Protein AF-A0A356Z4E4-F1 (afdb_monomer_lite)

Sequence (73 aa):
VVAEDGLVLPFAALPNVGVNAAQGIVDAREEGDFVSIEEFQARTSLNKTAMDILRKYDCFSNLPESTQISLFG

Structure (mmCIF, N/CA/C/O backbone):
data_AF-A0A356Z4E4-F1
#
_entry.id   AF-A0A356Z4E4-F1
#
loop_
_atom_site.group_PDB
_atom_site.id
_atom_site.type_symbol
_atom_site.label_atom_id
_atom_site.label_alt_id
_atom_site.label_comp_id
_atom_site.label_asym_id
_atom_site.label_entity_id
_atom_site.label_seq_id
_atom_site.pdbx_PDB_ins_code
_atom_site.Cartn_x
_atom_site.Cartn_y
_atom_site.Cartn_z
_atom_site.occupancy
_atom_site.B_iso_or_equiv
_atom_site.auth_seq_id
_atom_site.auth_comp_id
_atom_site.auth_asym_id
_atom_site.auth_atom_id
_atom_site.pdbx_PDB_model_num
ATOM 1 N N . VAL A 1 1 ? -5.832 -10.356 -12.533 1.00 47.75 1 VAL A N 1
ATOM 2 C CA . VAL A 1 1 ? -7.291 -10.589 -12.651 1.00 47.75 1 VAL A CA 1
ATOM 3 C C . VAL A 1 1 ? -7.765 -9.792 -13.852 1.00 47.75 1 VAL A C 1
ATOM 5 O O . VAL A 1 1 ? -7.448 -8.609 -13.922 1.00 47.75 1 VAL A O 1
ATOM 8 N N . VAL A 1 2 ? -8.387 -10.444 -14.833 1.00 43.66 2 VAL A N 1
ATOM 9 C CA . VAL A 1 2 ? -9.020 -9.745 -15.960 1.00 43.66 2 VAL A CA 1
ATOM 10 C C . VAL A 1 2 ? -10.367 -9.259 -15.435 1.00 43.66 2 VAL A C 1
ATOM 12 O O . VAL A 1 2 ? -11.194 -10.083 -15.055 1.00 43.66 2 VAL A O 1
ATOM 15 N N . ALA A 1 3 ? -10.530 -7.947 -15.293 1.00 60.12 3 ALA A N 1
ATOM 16 C CA . ALA A 1 3 ? -11.845 -7.350 -15.091 1.00 60.12 3 ALA A CA 1
ATOM 17 C C . ALA A 1 3 ? -12.570 -7.347 -16.445 1.00 60.12 3 ALA A C 1
ATOM 19 O O . ALA A 1 3 ? -11.906 -7.366 -17.481 1.00 60.12 3 ALA A O 1
ATOM 20 N N . GLU A 1 4 ? -13.903 -7.328 -16.446 1.00 59.97 4 GLU A N 1
ATOM 21 C CA . GLU A 1 4 ? -14.736 -7.523 -17.648 1.00 59.97 4 GLU A CA 1
ATOM 22 C C . GLU A 1 4 ? -14.414 -6.561 -18.817 1.00 59.97 4 GLU A C 1
ATOM 24 O O . GLU A 1 4 ? -14.700 -6.903 -19.958 1.00 59.97 4 GLU A O 1
ATOM 29 N N . ASP A 1 5 ? -13.689 -5.460 -18.567 1.00 62.44 5 ASP A N 1
ATOM 30 C CA . ASP A 1 5 ? -13.201 -4.508 -19.579 1.00 62.44 5 ASP A CA 1
ATOM 31 C C . ASP A 1 5 ? -11.703 -4.125 -19.452 1.00 62.44 5 ASP A C 1
ATOM 33 O O . ASP A 1 5 ? -11.261 -3.110 -19.996 1.00 62.44 5 ASP A O 1
ATOM 37 N N . GLY A 1 6 ? -10.864 -4.900 -18.743 1.00 63.25 6 GLY A N 1
ATOM 38 C CA . GLY A 1 6 ? -9.442 -4.541 -18.631 1.00 63.25 6 GLY A CA 1
ATOM 39 C C . GLY A 1 6 ? -8.548 -5.416 -17.750 1.00 63.25 6 GLY A C 1
ATOM 40 O O . GLY A 1 6 ? -8.965 -6.388 -17.121 1.00 63.25 6 GLY A O 1
ATOM 41 N N . LEU A 1 7 ? -7.263 -5.056 -17.699 1.00 69.81 7 LEU A N 1
ATOM 42 C CA . LEU A 1 7 ? -6.272 -5.690 -16.829 1.00 69.81 7 LEU A CA 1
ATOM 43 C C . LEU A 1 7 ? -6.150 -4.914 -15.518 1.00 69.81 7 LEU A C 1
ATOM 45 O O . LEU A 1 7 ? -5.757 -3.749 -15.516 1.00 69.81 7 LEU A O 1
ATOM 49 N N . VAL A 1 8 ? -6.413 -5.584 -14.395 1.00 75.38 8 VAL A N 1
ATOM 50 C CA . VAL A 1 8 ? -6.033 -5.056 -13.080 1.00 75.38 8 VAL A CA 1
ATOM 51 C C . VAL A 1 8 ? -4.524 -5.212 -12.935 1.00 75.38 8 VAL A C 1
ATOM 53 O O . VAL A 1 8 ? -4.012 -6.335 -12.875 1.00 75.38 8 VAL A O 1
ATOM 56 N N . LEU A 1 9 ? -3.815 -4.084 -12.907 1.00 78.69 9 LEU A N 1
ATOM 57 C CA . LEU A 1 9 ? -2.369 -4.062 -12.716 1.00 78.69 9 LEU A CA 1
ATOM 58 C C . LEU A 1 9 ? -2.010 -4.470 -11.278 1.00 78.69 9 LEU A C 1
ATOM 60 O O . LEU A 1 9 ? -2.693 -4.061 -10.336 1.00 78.69 9 LEU A O 1
ATOM 64 N N . PRO A 1 10 ? -0.937 -5.256 -11.081 1.00 83.38 10 PRO A N 1
ATOM 65 C CA . PRO A 1 10 ? -0.436 -5.541 -9.745 1.00 83.38 10 PRO A CA 1
ATOM 66 C C . PRO A 1 10 ? 0.170 -4.277 -9.125 1.00 83.38 10 PRO A C 1
ATOM 68 O O . PRO A 1 10 ? 0.746 -3.449 -9.831 1.00 83.38 10 PRO A O 1
ATOM 71 N N . PHE A 1 11 ? 0.145 -4.170 -7.794 1.00 85.56 11 PHE A N 1
ATOM 72 C CA . PHE A 1 11 ? 0.760 -3.040 -7.087 1.00 85.56 11 PHE A CA 1
ATOM 73 C C . PHE A 1 11 ? 2.255 -2.883 -7.398 1.00 85.56 11 PHE A C 1
ATOM 75 O O . PHE A 1 11 ? 2.734 -1.763 -7.496 1.00 85.56 11 PHE A O 1
ATOM 82 N N . ALA A 1 12 ? 2.971 -3.983 -7.657 1.00 84.75 12 ALA A N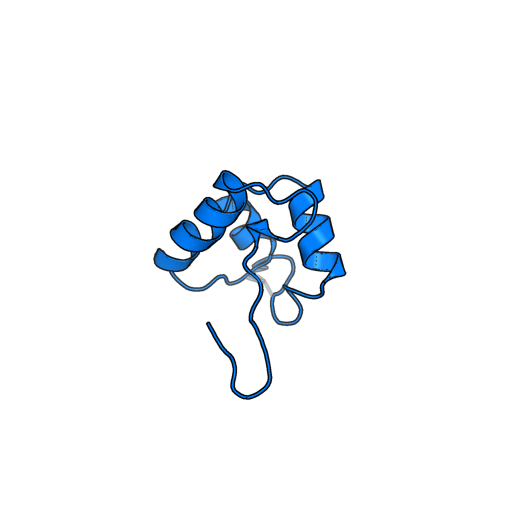 1
ATOM 83 C CA . ALA A 1 12 ? 4.386 -3.967 -8.043 1.00 84.75 12 ALA A CA 1
ATOM 84 C C . ALA A 1 12 ? 4.672 -3.283 -9.398 1.00 84.75 12 ALA A C 1
ATOM 86 O O . ALA A 1 12 ? 5.828 -3.019 -9.717 1.00 84.75 12 ALA A O 1
ATOM 87 N N . ALA A 1 13 ? 3.647 -3.018 -10.217 1.00 85.69 13 ALA A N 1
ATOM 88 C CA . ALA A 1 13 ? 3.794 -2.251 -11.454 1.00 85.69 13 ALA A CA 1
ATOM 89 C C . ALA A 1 13 ? 3.825 -0.731 -11.208 1.00 85.69 13 ALA A C 1
ATOM 91 O O . ALA A 1 13 ? 4.175 0.028 -12.113 1.00 85.69 13 ALA A O 1
ATOM 92 N N . LEU A 1 14 ? 3.452 -0.276 -10.006 1.00 85.31 14 LEU A N 1
ATOM 93 C CA . LEU A 1 14 ? 3.481 1.136 -9.652 1.00 85.31 14 LEU A CA 1
ATOM 94 C C . LEU A 1 14 ? 4.916 1.589 -9.339 1.00 85.31 14 LEU A C 1
ATOM 96 O O . LEU A 1 14 ? 5.675 0.873 -8.679 1.00 85.31 14 LEU A O 1
ATOM 100 N N . PRO A 1 15 ? 5.303 2.805 -9.761 1.00 84.00 15 PRO A N 1
ATOM 101 C CA . PRO A 1 15 ? 6.611 3.346 -9.428 1.00 84.00 15 PRO A CA 1
ATOM 102 C C . PRO A 1 15 ? 6.764 3.444 -7.908 1.00 84.00 15 PRO A C 1
ATOM 104 O O . PRO A 1 15 ? 5.848 3.867 -7.209 1.00 84.00 15 PRO A O 1
ATOM 107 N N . ASN A 1 16 ? 7.941 3.081 -7.398 1.00 82.94 16 ASN A N 1
ATOM 108 C CA . ASN A 1 16 ? 8.270 3.079 -5.965 1.00 82.94 16 ASN A CA 1
ATOM 109 C C . ASN A 1 16 ? 7.498 2.060 -5.102 1.00 82.94 16 ASN A C 1
ATOM 111 O O . ASN A 1 16 ? 7.670 2.061 -3.882 1.00 82.94 16 ASN A O 1
ATOM 115 N N . VAL A 1 17 ? 6.722 1.155 -5.708 1.00 85.62 17 VAL A N 1
ATOM 116 C CA . VAL A 1 17 ? 6.119 0.002 -5.027 1.00 85.62 17 VAL A CA 1
ATOM 117 C C . VAL A 1 17 ? 6.892 -1.256 -5.425 1.00 85.62 17 VAL A C 1
ATOM 119 O O . VAL A 1 17 ? 6.695 -1.826 -6.492 1.00 85.62 17 VAL A O 1
ATOM 122 N N . GLY A 1 18 ? 7.836 -1.673 -4.579 1.00 86.25 18 GLY A N 1
ATOM 123 C CA . GLY A 1 18 ? 8.620 -2.890 -4.812 1.00 86.25 18 GLY A CA 1
ATOM 124 C C . GLY A 1 18 ? 7.808 -4.175 -4.613 1.00 86.25 18 GLY A C 1
ATOM 125 O O . GLY A 1 18 ? 6.725 -4.155 -4.035 1.00 86.25 18 GLY A O 1
ATOM 126 N N . VAL A 1 19 ? 8.369 -5.319 -5.020 1.00 87.44 19 VAL A N 1
ATOM 127 C CA . VAL A 1 19 ? 7.720 -6.640 -4.880 1.00 87.44 19 VAL A CA 1
ATOM 128 C C . VAL A 1 19 ? 7.355 -6.947 -3.424 1.00 87.44 19 VAL A C 1
ATOM 130 O O . VAL A 1 19 ? 6.235 -7.363 -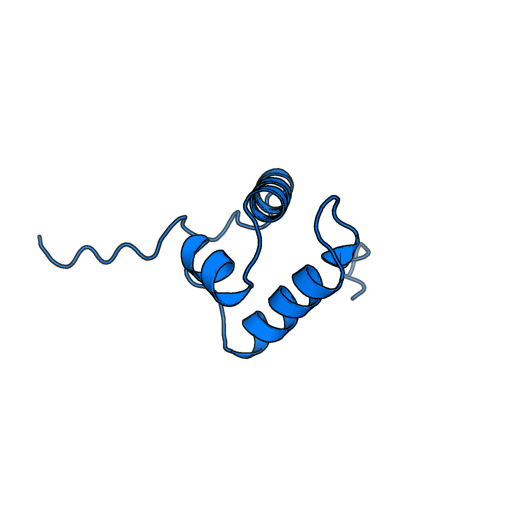3.161 1.00 87.44 19 VAL A O 1
ATOM 133 N N . ASN A 1 20 ? 8.245 -6.659 -2.470 1.00 86.69 20 ASN A N 1
ATOM 134 C CA . ASN A 1 20 ? 7.974 -6.882 -1.043 1.00 86.69 20 ASN A CA 1
ATOM 135 C C . ASN A 1 20 ? 6.840 -5.992 -0.517 1.00 86.69 20 ASN A C 1
ATOM 137 O O . ASN A 1 20 ? 6.016 -6.441 0.266 1.00 86.69 20 ASN A O 1
ATOM 141 N N . ALA A 1 21 ? 6.787 -4.738 -0.969 1.00 87.31 21 ALA A N 1
ATOM 142 C CA . ALA A 1 21 ? 5.716 -3.806 -0.630 1.00 87.31 21 ALA A CA 1
ATOM 143 C C . ALA A 1 21 ? 4.374 -4.281 -1.204 1.00 87.31 21 ALA A C 1
ATOM 145 O O . ALA A 1 21 ? 3.370 -4.298 -0.504 1.00 87.31 21 ALA A O 1
ATOM 146 N N . ALA A 1 22 ? 4.368 -4.724 -2.463 1.00 89.06 22 ALA A N 1
ATOM 147 C CA . ALA A 1 22 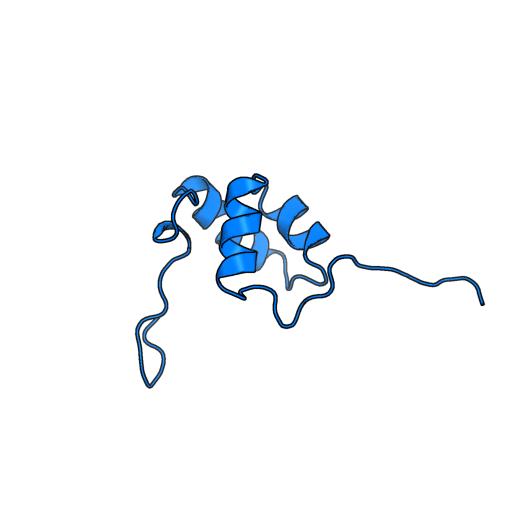? 3.189 -5.301 -3.092 1.00 89.06 22 ALA A CA 1
ATOM 148 C C . ALA A 1 22 ? 2.719 -6.578 -2.380 1.00 89.06 22 ALA A C 1
ATOM 150 O O . ALA A 1 22 ? 1.518 -6.748 -2.191 1.00 89.06 22 ALA A O 1
ATOM 151 N N . GLN A 1 23 ? 3.649 -7.438 -1.956 1.00 90.75 23 GLN A N 1
ATOM 152 C CA . GLN A 1 23 ? 3.330 -8.639 -1.188 1.00 90.75 23 GLN A CA 1
ATOM 153 C C . GLN A 1 23 ? 2.740 -8.281 0.180 1.00 90.75 23 GLN A C 1
ATOM 155 O O . GLN A 1 23 ? 1.694 -8.807 0.527 1.00 90.75 23 GLN A O 1
ATOM 160 N N . GLY A 1 24 ? 3.312 -7.300 0.885 1.00 90.81 24 GLY A N 1
ATOM 161 C CA . GLY A 1 24 ? 2.764 -6.808 2.153 1.00 90.81 24 GLY A CA 1
ATOM 162 C C . GLY A 1 24 ? 1.329 -6.282 2.038 1.00 90.81 24 GLY A C 1
ATOM 163 O O . GLY A 1 24 ? 0.552 -6.433 2.972 1.00 90.81 24 GLY A O 1
ATOM 164 N N . ILE A 1 25 ? 0.935 -5.722 0.886 1.00 91.06 25 ILE A N 1
ATOM 165 C CA . ILE A 1 25 ? -0.467 -5.345 0.625 1.00 91.06 25 ILE A CA 1
ATOM 166 C C . ILE A 1 25 ? -1.368 -6.577 0.504 1.00 91.06 25 ILE A C 1
ATOM 168 O O . ILE A 1 25 ? -2.484 -6.575 1.023 1.00 91.06 25 ILE A O 1
ATOM 172 N N . VAL A 1 26 ? -0.905 -7.612 -0.201 1.00 91.38 26 VAL A N 1
ATOM 173 C CA . VAL A 1 26 ? -1.660 -8.859 -0.385 1.00 91.38 26 VAL A CA 1
ATOM 174 C C . VAL A 1 26 ? -1.820 -9.585 0.946 1.00 91.38 26 VAL A C 1
ATOM 176 O O . VAL A 1 26 ? -2.945 -9.926 1.290 1.00 91.38 26 VAL A O 1
ATOM 179 N N . ASP A 1 27 ? -0.735 -9.737 1.703 1.00 91.81 27 ASP A N 1
ATOM 180 C CA . ASP A 1 27 ? -0.728 -10.424 2.997 1.00 91.81 27 ASP A CA 1
ATOM 181 C C . ASP A 1 27 ? -1.607 -9.676 4.008 1.00 91.81 27 ASP A C 1
ATOM 183 O O . ASP A 1 27 ? -2.488 -10.267 4.627 1.00 91.81 27 ASP A O 1
ATOM 187 N N . ALA A 1 28 ? -1.455 -8.348 4.102 1.00 92.25 28 ALA A N 1
ATOM 188 C CA . ALA A 1 28 ? -2.290 -7.532 4.975 1.00 92.25 28 ALA A CA 1
ATOM 189 C C . ALA A 1 28 ? -3.773 -7.688 4.631 1.00 92.25 28 ALA A C 1
ATOM 191 O O . ALA A 1 28 ? -4.589 -7.798 5.536 1.00 92.25 28 ALA A O 1
ATOM 192 N N . ARG A 1 29 ? -4.141 -7.746 3.345 1.00 90.69 29 ARG A N 1
ATOM 193 C CA . ARG A 1 29 ? -5.536 -7.943 2.925 1.00 90.69 29 ARG A CA 1
ATOM 194 C C . ARG A 1 29 ? -6.124 -9.271 3.424 1.00 90.69 29 ARG A C 1
ATOM 196 O O . ARG A 1 29 ? -7.334 -9.337 3.630 1.00 90.69 29 ARG A O 1
ATOM 203 N N . GLU A 1 30 ? -5.319 -10.315 3.619 1.00 91.50 30 GLU A N 1
ATOM 204 C CA . GLU A 1 30 ? -5.811 -11.601 4.136 1.00 91.50 30 GLU A CA 1
ATOM 205 C C . GLU A 1 30 ? -6.277 -11.515 5.597 1.00 91.50 30 GLU A C 1
ATOM 207 O O . GLU A 1 30 ? -7.135 -12.290 6.014 1.00 91.50 30 GLU A O 1
ATOM 212 N N . GLU A 1 31 ? -5.776 -10.542 6.365 1.00 90.06 31 GLU A N 1
ATOM 213 C CA . GLU A 1 31 ? -6.170 -10.333 7.766 1.00 90.06 31 GLU A CA 1
ATOM 214 C C . GLU A 1 31 ? -7.558 -9.671 7.912 1.00 90.06 31 GLU A C 1
ATOM 216 O O . GLU A 1 31 ? -8.110 -9.629 9.011 1.00 90.06 31 GLU A O 1
ATOM 221 N N . GLY A 1 32 ? -8.140 -9.166 6.817 1.00 90.06 32 GLY A N 1
ATOM 222 C CA . GLY A 1 32 ? -9.454 -8.518 6.784 1.00 90.06 32 GLY A CA 1
ATOM 223 C C . GLY A 1 32 ? -9.461 -7.210 5.993 1.00 90.06 32 GLY A C 1
ATOM 224 O O . GLY A 1 32 ? -8.413 -6.713 5.574 1.00 90.06 32 GLY A O 1
ATOM 225 N N . ASP A 1 33 ? -10.646 -6.630 5.808 1.00 90.75 33 ASP A N 1
ATOM 226 C CA . ASP A 1 33 ? -10.798 -5.346 5.117 1.00 90.75 33 ASP A CA 1
ATOM 227 C C . ASP A 1 33 ? -10.082 -4.205 5.862 1.00 90.75 33 ASP A C 1
ATOM 229 O O . ASP A 1 33 ? -9.857 -4.264 7.073 1.00 90.75 33 ASP A O 1
ATOM 233 N N . PHE A 1 34 ? -9.706 -3.160 5.124 1.00 91.75 34 PHE A N 1
ATOM 234 C CA . PHE A 1 34 ? -9.118 -1.945 5.688 1.00 91.75 34 PHE A CA 1
ATOM 235 C C . PHE A 1 34 ? -10.225 -0.939 6.009 1.00 91.75 34 PHE A C 1
ATOM 237 O O . PHE A 1 34 ? -11.118 -0.730 5.186 1.00 91.75 34 PHE A O 1
ATOM 244 N N . VAL A 1 35 ? -10.148 -0.279 7.168 1.00 91.38 35 VAL A N 1
ATOM 245 C CA . VAL A 1 35 ? -11.116 0.748 7.590 1.00 91.38 35 VAL A CA 1
ATOM 246 C C . VAL A 1 35 ? -10.590 2.178 7.467 1.00 91.38 35 VAL A C 1
ATOM 248 O O . VAL A 1 35 ? -11.390 3.109 7.431 1.00 91.38 35 VAL A O 1
ATOM 251 N N . SER A 1 36 ? -9.271 2.378 7.370 1.00 92.75 36 SER A N 1
ATOM 252 C CA . SER A 1 36 ? -8.667 3.693 7.109 1.00 92.75 36 SER A CA 1
ATOM 253 C C . SER A 1 36 ? -7.326 3.616 6.372 1.00 92.75 36 SER A C 1
ATOM 255 O O . SER A 1 36 ? -6.667 2.574 6.355 1.00 92.75 36 SER A O 1
ATOM 257 N N . ILE A 1 37 ? -6.908 4.728 5.755 1.00 93.06 37 ILE A N 1
ATOM 258 C CA . ILE A 1 37 ? -5.619 4.832 5.045 1.00 93.06 37 ILE A CA 1
ATOM 259 C C . ILE A 1 37 ? -4.447 4.680 6.024 1.00 93.06 37 ILE A C 1
ATOM 261 O O . ILE A 1 37 ? -3.437 4.059 5.692 1.00 93.06 37 ILE A O 1
ATOM 265 N N . GLU A 1 38 ? -4.587 5.206 7.242 1.00 92.19 38 GLU A N 1
ATOM 266 C CA . GLU A 1 38 ? -3.624 5.011 8.327 1.00 92.19 38 GLU A CA 1
ATOM 267 C C . GLU A 1 38 ? -3.455 3.527 8.684 1.00 92.19 38 GLU A C 1
ATOM 269 O O . GLU A 1 38 ? -2.329 3.028 8.747 1.00 92.19 38 GLU A O 1
ATOM 274 N N . GLU A 1 39 ? -4.563 2.799 8.849 1.00 92.56 39 GLU A N 1
ATOM 275 C CA . GLU A 1 39 ? -4.528 1.362 9.131 1.00 92.56 39 GLU A CA 1
ATO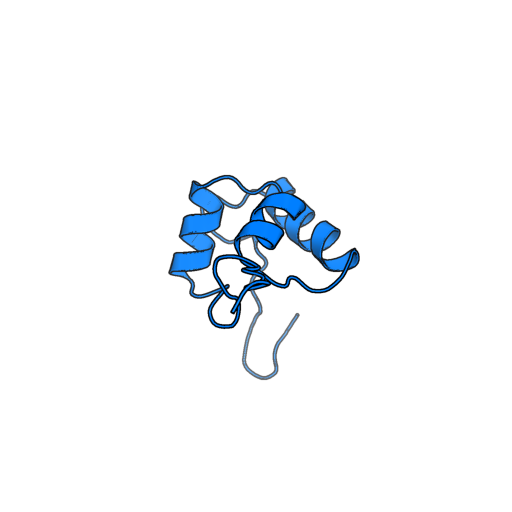M 276 C C . GLU A 1 39 ? -3.908 0.575 7.970 1.00 92.56 39 GLU A C 1
ATOM 278 O O . GLU A 1 39 ? -3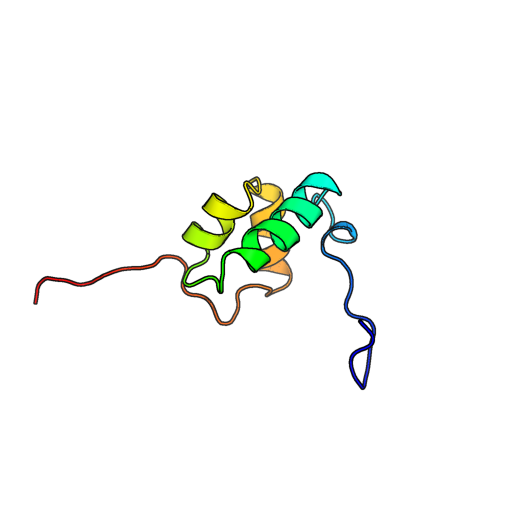.062 -0.296 8.185 1.00 92.56 39 GLU A O 1
ATOM 283 N N . PHE A 1 40 ? -4.273 0.920 6.731 1.00 93.75 40 PHE A N 1
ATOM 284 C CA . PHE A 1 40 ? -3.665 0.341 5.539 1.00 93.75 40 PHE A CA 1
ATOM 285 C C . PHE A 1 40 ? -2.145 0.531 5.551 1.00 93.75 40 PHE A C 1
ATOM 287 O O . PHE A 1 40 ? -1.399 -0.427 5.353 1.00 93.75 40 PHE A O 1
ATOM 294 N N . GLN A 1 41 ? -1.657 1.742 5.832 1.00 92.94 41 GLN A N 1
ATOM 295 C CA . GLN A 1 41 ? -0.220 2.001 5.897 1.00 92.94 41 GLN A CA 1
ATOM 296 C C . GLN A 1 41 ? 0.463 1.186 7.003 1.00 92.94 41 GLN A C 1
ATOM 298 O O . GLN A 1 41 ? 1.543 0.633 6.777 1.00 92.94 41 GLN A O 1
ATOM 303 N N . ALA A 1 42 ? -0.161 1.104 8.180 1.00 91.69 42 ALA A N 1
ATOM 304 C CA . ALA A 1 42 ? 0.378 0.378 9.324 1.00 91.69 42 ALA A CA 1
ATOM 305 C C . ALA A 1 42 ? 0.503 -1.129 9.047 1.00 91.69 42 ALA A C 1
ATOM 307 O O . ALA A 1 42 ? 1.552 -1.710 9.321 1.00 91.69 42 ALA A O 1
ATOM 308 N N . ARG A 1 43 ? -0.527 -1.750 8.453 1.00 93.12 43 ARG A N 1
ATOM 309 C CA . ARG A 1 43 ? -0.548 -3.196 8.156 1.00 93.12 43 ARG A CA 1
ATOM 310 C C . ARG A 1 43 ? 0.371 -3.568 6.995 1.00 93.12 43 ARG A C 1
ATOM 312 O O . ARG A 1 43 ? 1.087 -4.558 7.059 1.00 93.12 43 ARG A O 1
ATOM 319 N N . THR A 1 44 ? 0.413 -2.745 5.951 1.00 91.69 44 THR A N 1
ATOM 320 C CA . THR A 1 44 ? 1.213 -3.027 4.743 1.00 91.69 44 THR A CA 1
ATOM 321 C C . THR A 1 44 ? 2.687 -2.633 4.868 1.00 91.69 44 THR A C 1
ATOM 323 O O . THR A 1 44 ? 3.498 -2.997 4.016 1.00 91.69 44 THR A O 1
ATOM 326 N N . SER A 1 45 ? 3.054 -1.877 5.913 1.00 89.12 45 SER A N 1
ATOM 327 C CA . SER A 1 45 ? 4.404 -1.329 6.126 1.00 89.12 45 SER A CA 1
ATOM 328 C C . SER A 1 45 ? 4.939 -0.505 4.943 1.00 89.12 45 SER A C 1
ATOM 330 O O . SER A 1 45 ? 6.150 -0.422 4.708 1.00 89.12 45 SER A O 1
ATOM 332 N N . LEU A 1 46 ? 4.044 0.128 4.180 1.00 90.06 46 LEU A N 1
ATOM 333 C CA . LEU A 1 46 ? 4.425 0.962 3.046 1.00 90.06 46 LEU A CA 1
ATOM 334 C C . LEU A 1 46 ? 5.072 2.275 3.494 1.00 90.06 46 LEU A C 1
ATOM 336 O O . LEU A 1 46 ? 4.615 2.977 4.402 1.00 90.06 46 LEU A O 1
ATOM 340 N N . ASN A 1 47 ? 6.135 2.655 2.786 1.00 89.62 47 ASN A N 1
ATOM 341 C CA . ASN A 1 47 ? 6.766 3.953 2.982 1.00 89.62 47 ASN A CA 1
ATOM 342 C C . ASN A 1 47 ? 5.895 5.095 2.419 1.00 89.62 47 ASN A C 1
ATOM 344 O O . ASN A 1 47 ? 4.976 4.879 1.628 1.00 89.62 47 ASN A O 1
ATOM 348 N N . LYS A 1 48 ? 6.219 6.334 2.807 1.00 90.00 48 LYS A N 1
ATOM 349 C CA . LYS A 1 48 ? 5.476 7.531 2.378 1.00 90.00 48 LYS A CA 1
ATOM 350 C C . LYS A 1 48 ? 5.402 7.666 0.854 1.00 90.00 48 LYS A C 1
ATOM 352 O O . LYS A 1 48 ? 4.328 7.904 0.326 1.00 90.00 48 LYS A O 1
ATOM 357 N N . THR A 1 49 ? 6.504 7.421 0.146 1.00 91.25 49 THR A N 1
ATOM 358 C CA . THR A 1 49 ? 6.555 7.528 -1.319 1.00 91.25 49 THR A CA 1
ATOM 359 C C . THR A 1 49 ? 5.579 6.574 -2.011 1.00 91.25 49 THR A C 1
ATOM 361 O O . THR A 1 49 ? 4.905 6.965 -2.960 1.00 91.25 49 THR A O 1
ATOM 364 N N . ALA A 1 50 ? 5.479 5.329 -1.544 1.00 90.38 50 ALA A N 1
ATOM 365 C CA . ALA A 1 50 ? 4.534 4.350 -2.072 1.00 90.38 50 ALA A CA 1
ATOM 366 C C . ALA A 1 50 ? 3.082 4.746 -1.762 1.00 90.38 50 ALA A C 1
ATOM 368 O O . ALA A 1 50 ? 2.223 4.672 -2.641 1.00 90.38 50 ALA A O 1
ATOM 369 N N . MET A 1 51 ? 2.822 5.237 -0.546 1.00 92.25 51 MET A N 1
ATOM 370 C CA . MET A 1 51 ? 1.506 5.755 -0.158 1.00 92.25 51 MET A CA 1
ATOM 371 C C . MET A 1 51 ? 1.076 6.950 -1.019 1.00 92.25 51 MET A C 1
ATOM 373 O O . MET A 1 51 ? -0.077 7.017 -1.441 1.00 92.25 51 MET A O 1
ATOM 377 N N . ASP A 1 52 ? 1.993 7.867 -1.330 1.00 92.19 52 ASP A N 1
ATOM 378 C CA . ASP A 1 52 ? 1.717 9.037 -2.171 1.00 92.19 52 ASP A CA 1
ATOM 379 C C . ASP A 1 52 ? 1.382 8.639 -3.611 1.00 92.19 52 ASP A C 1
ATOM 381 O O . ASP A 1 52 ? 0.497 9.225 -4.234 1.00 92.19 52 ASP A O 1
ATOM 385 N N . ILE A 1 53 ? 2.050 7.609 -4.137 1.00 91.81 53 ILE A N 1
ATOM 386 C CA . ILE A 1 53 ? 1.724 7.045 -5.448 1.00 91.81 53 ILE A CA 1
ATOM 387 C C . ILE A 1 53 ? 0.318 6.441 -5.440 1.00 91.81 53 ILE A C 1
ATOM 389 O O . ILE A 1 53 ? -0.474 6.766 -6.319 1.00 91.81 53 ILE A O 1
ATOM 393 N N . LEU A 1 54 ? -0.032 5.634 -4.436 1.00 90.19 54 LEU A N 1
ATOM 394 C CA . LEU A 1 54 ? -1.378 5.062 -4.319 1.00 90.19 54 LEU A CA 1
ATOM 395 C C . LEU A 1 54 ? -2.463 6.146 -4.200 1.00 90.19 54 LEU A C 1
ATOM 397 O O . LEU A 1 54 ? -3.493 6.052 -4.865 1.00 90.19 54 LEU A O 1
ATOM 401 N N . ARG A 1 55 ? -2.207 7.221 -3.440 1.00 90.69 55 ARG A N 1
ATOM 402 C CA . ARG A 1 55 ? -3.091 8.400 -3.390 1.00 90.69 55 ARG A CA 1
ATOM 403 C C . ARG A 1 55 ? -3.220 9.079 -4.754 1.00 90.69 55 ARG A C 1
ATOM 405 O O . ARG A 1 55 ? -4.322 9.421 -5.165 1.00 90.69 55 ARG A O 1
ATOM 412 N N . LYS A 1 56 ? -2.114 9.244 -5.486 1.00 90.44 56 LYS A N 1
ATOM 413 C CA . LYS A 1 56 ? -2.103 9.863 -6.822 1.00 90.44 56 LYS A CA 1
ATOM 414 C C . LYS A 1 56 ? -2.921 9.077 -7.852 1.00 90.44 56 LYS A C 1
ATOM 416 O O . LYS A 1 56 ? -3.490 9.685 -8.753 1.00 90.44 56 LYS A O 1
ATOM 421 N N . TYR A 1 57 ? -2.955 7.752 -7.734 1.00 88.56 57 TYR A N 1
ATOM 422 C CA . TYR A 1 57 ? -3.766 6.872 -8.583 1.00 88.56 57 TYR A CA 1
ATOM 423 C C . TYR A 1 57 ? -5.178 6.628 -8.027 1.00 88.56 57 TYR A C 1
ATOM 425 O O . TYR A 1 57 ? -5.871 5.739 -8.513 1.00 88.56 57 TYR A O 1
ATOM 433 N N . ASP A 1 58 ? -5.600 7.413 -7.031 1.00 87.44 58 ASP A N 1
ATOM 434 C CA . ASP A 1 58 ? -6.938 7.378 -6.434 1.00 87.44 58 ASP A CA 1
ATOM 435 C C . ASP A 1 58 ? -7.331 6.005 -5.846 1.00 87.44 58 ASP A C 1
ATOM 437 O O . ASP A 1 58 ? -8.502 5.624 -5.796 1.00 87.44 58 ASP A O 1
ATOM 441 N N . CYS A 1 59 ? -6.340 5.242 -5.361 1.00 88.50 59 CYS A N 1
ATOM 442 C CA . CYS A 1 59 ? -6.545 3.892 -4.823 1.00 88.50 59 CYS A CA 1
ATOM 443 C C . CYS A 1 59 ? -7.281 3.861 -3.470 1.00 88.50 59 CYS A C 1
ATOM 445 O O . CYS A 1 59 ? -7.689 2.788 -3.033 1.00 88.50 59 CYS A O 1
ATOM 447 N N . PHE A 1 60 ? -7.444 5.008 -2.803 1.00 90.44 60 PHE A N 1
ATOM 448 C CA . PHE A 1 60 ? -8.075 5.128 -1.481 1.00 90.44 60 PHE A CA 1
ATOM 449 C C . PHE A 1 60 ? -9.380 5.935 -1.495 1.00 90.44 60 PHE A C 1
ATOM 451 O O . PHE A 1 60 ? -9.850 6.360 -0.446 1.00 90.44 60 PHE A O 1
ATOM 458 N N . SER A 1 61 ? -9.982 6.141 -2.666 1.00 84.44 61 SER A N 1
ATOM 459 C CA . SER A 1 61 ? -11.169 6.989 -2.876 1.00 84.44 61 SER A CA 1
ATOM 460 C C . SER A 1 61 ? -12.369 6.674 -1.968 1.00 84.44 61 SER A C 1
ATOM 462 O O . SER A 1 61 ? -13.181 7.556 -1.704 1.00 84.44 61 SER A O 1
ATOM 464 N N . ASN A 1 62 ? -12.476 5.445 -1.453 1.00 86.00 62 ASN A N 1
ATOM 465 C CA . ASN A 1 62 ? -13.561 5.013 -0.562 1.00 86.00 62 ASN A CA 1
ATOM 466 C C . ASN A 1 62 ? -13.132 4.824 0.902 1.00 86.00 62 ASN A C 1
ATOM 468 O O . ASN A 1 62 ? -13.886 4.252 1.688 1.00 86.00 62 ASN A O 1
ATOM 472 N N . LEU A 1 63 ? -11.926 5.260 1.272 1.00 90.50 63 LEU A N 1
ATOM 473 C CA . LEU A 1 63 ? -11.338 5.006 2.582 1.00 90.50 63 LEU A CA 1
ATOM 474 C C . LEU A 1 63 ? -11.060 6.335 3.310 1.00 90.50 63 LEU A C 1
ATOM 476 O O . LEU A 1 63 ? -10.429 7.220 2.731 1.00 90.50 63 LEU A O 1
ATOM 480 N N . PRO A 1 64 ? -11.504 6.516 4.568 1.00 91.44 64 PRO A N 1
ATOM 481 C CA . PRO A 1 64 ? -11.167 7.710 5.338 1.00 91.44 64 PRO A CA 1
ATOM 482 C C . PRO A 1 64 ? -9.669 7.732 5.683 1.00 91.44 64 PRO A C 1
ATOM 484 O O . PRO A 1 64 ? -9.042 6.682 5.819 1.00 91.44 64 PRO A O 1
ATOM 487 N N . GLU A 1 65 ? -9.089 8.922 5.882 1.00 89.75 65 GLU A N 1
ATOM 488 C CA . GLU A 1 65 ? -7.664 9.044 6.246 1.00 89.75 65 GLU A CA 1
ATOM 489 C C . GLU A 1 65 ? -7.336 8.314 7.560 1.00 89.75 65 GLU A C 1
ATOM 491 O O . GLU A 1 65 ? -6.313 7.638 7.639 1.00 89.75 65 GLU A O 1
ATOM 496 N N . SER A 1 66 ? -8.222 8.373 8.560 1.00 88.12 66 SER A N 1
ATOM 497 C CA . SER A 1 66 ? -8.055 7.675 9.839 1.00 88.12 66 SER A CA 1
ATOM 498 C C . SER A 1 66 ? -9.381 7.184 10.421 1.00 88.12 66 SER A C 1
ATOM 500 O O . SER A 1 66 ? -10.460 7.701 10.113 1.00 88.12 66 SER A O 1
ATOM 502 N N . THR A 1 67 ? -9.297 6.180 11.297 1.00 76.62 67 THR A N 1
ATOM 503 C CA . THR A 1 67 ? -10.433 5.630 12.049 1.00 76.62 67 THR A CA 1
ATOM 504 C C . THR A 1 67 ? -10.752 6.547 13.238 1.00 76.62 67 THR A C 1
ATOM 506 O O . THR A 1 67 ? -10.462 6.228 14.389 1.00 76.62 67 THR A O 1
ATOM 509 N N . GLN A 1 68 ? -11.291 7.741 12.984 1.00 71.69 68 GLN A N 1
ATOM 510 C CA . GLN A 1 68 ? -11.688 8.664 14.056 1.00 71.69 68 GLN A CA 1
ATOM 511 C C . GLN A 1 68 ? -12.942 8.140 14.768 1.00 71.69 68 GLN A C 1
ATOM 513 O O . GLN A 1 68 ? -14.051 8.202 14.239 1.00 71.69 68 GLN A O 1
ATOM 518 N N . ILE A 1 69 ? -12.770 7.646 15.994 1.00 61.94 69 ILE A N 1
ATOM 519 C CA . ILE A 1 69 ? -13.874 7.388 16.919 1.00 61.94 69 ILE A CA 1
ATOM 520 C C . ILE A 1 69 ? -14.170 8.701 17.659 1.00 61.94 69 ILE A C 1
ATOM 522 O O . ILE A 1 69 ? -13.472 9.056 18.607 1.00 61.94 69 ILE A O 1
ATOM 526 N N . SER A 1 70 ? -15.221 9.426 17.270 1.00 58.16 70 SER A N 1
ATOM 527 C CA . SER A 1 70 ? -15.794 10.474 18.128 1.00 58.16 70 SER A CA 1
ATOM 528 C C . SER A 1 70 ? -16.564 9.808 19.273 1.00 58.16 70 SER A C 1
ATOM 530 O O . SER A 1 70 ? -17.744 9.507 19.121 1.00 58.16 70 SER A O 1
ATOM 532 N N . LEU A 1 71 ? -15.906 9.548 20.412 1.00 55.84 71 LEU A N 1
ATOM 533 C CA . LEU A 1 71 ? -16.551 8.949 21.597 1.00 55.84 71 LEU A CA 1
ATOM 534 C C . LEU A 1 71 ? -16.987 9.962 22.667 1.00 55.84 71 LEU A C 1
ATOM 536 O O . LEU A 1 71 ? -17.321 9.554 23.769 1.00 55.84 71 LEU A O 1
ATOM 540 N N . PHE A 1 72 ? -17.024 11.265 22.386 1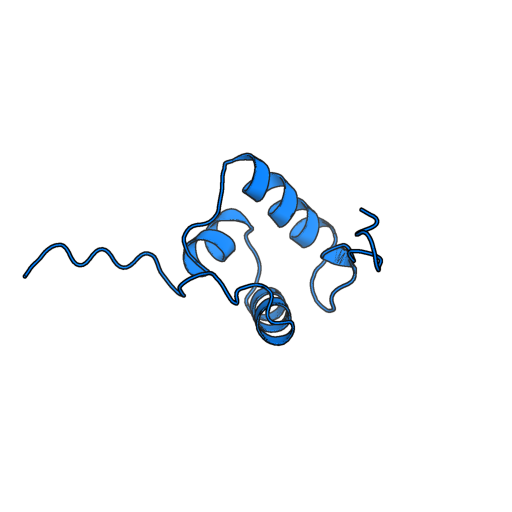.00 63.94 72 PHE A N 1
ATOM 541 C CA . PHE A 1 72 ? -17.611 12.227 23.325 1.00 63.94 72 PHE A CA 1
ATOM 542 C C . PHE A 1 72 ? -18.319 13.353 22.571 1.00 63.94 72 PHE A C 1
ATOM 544 O O . PHE A 1 72 ? -17.675 14.182 21.927 1.00 63.94 72 PHE A O 1
ATOM 551 N N . GLY A 1 73 ? -19.649 13.336 22.659 1.00 52.09 73 GLY A N 1
ATOM 552 C CA . GLY A 1 73 ? -20.566 14.440 22.392 1.00 52.09 73 GLY A CA 1
ATOM 553 C C . GLY A 1 73 ? -21.502 14.592 23.581 1.00 52.09 73 GLY A C 1
ATOM 554 O O . GLY A 1 73 ? -21.731 13.566 24.264 1.00 52.09 73 GLY A O 1
#

Radius of gyration: 13.68 Å; chains: 1; bounding box: 29×26×43 Å

Secondary structure (DSSP, 8-state):
-EETTEE---GGGSTT--HHHHHHHHHHHHT-----HHHHHHHHT--HHHHHHHHHTTTTTTS-SS-------

pLDDT: mean 83.65, std 12.3, range [43.66, 93.75]

Foldseek 3Di:
DQDPPGDDDQLCVFPPCHPLLSVQLVVLVVVDDDQALVSSCVSSVDDPVSSVSCVVVVVQVPHHHDPDDPPDD